Protein AF-A0A6L6IBK5-F1 (afdb_monomer)

Radius of gyration: 13.12 Å; Cα contacts (8 Å, |Δi|>4): 108; chains: 1; bounding box: 29×35×34 Å

Nearest PDB structures (foldseek):
  1p65-assembly1_B  TM=2.793E-01  e=3.300E+00  Porcine reproductive and respiratory syndrome virus
  8fni-assembly1_11  TM=3.531E-01  e=6.652E+00  Trypanosoma brucei

Mean predicted aligned error: 2.99 Å

pLDDT: mean 94.39, std 3.06, range [81.75, 97.38]

Secondary structure (DSSP, 8-state):
-HHHHHHHHH-SS--SS-HHHHHS-SSGGG---SHHHHHHHHHHHHHH---EEE-TTS-EEEPPPP--HHHHHHHHHHHHHHHHHHHHHT-

Structure (mmCIF, N/CA/C/O backbone):
data_AF-A0A6L6IBK5-F1
#
_entry.id   AF-A0A6L6IBK5-F1
#
loop_
_atom_site.group_PDB
_atom_site.id
_atom_site.type_symbol
_atom_site.label_atom_id
_atom_site.label_alt_id
_atom_site.label_comp_id
_atom_site.label_asym_id
_atom_site.label_entity_id
_atom_site.label_seq_id
_atom_site.pdbx_PDB_ins_code
_atom_site.Cartn_x
_atom_site.Cartn_y
_atom_site.Cartn_z
_atom_site.occupancy
_atom_site.B_iso_or_equiv
_atom_site.auth_seq_id
_atom_site.auth_comp_id
_atom_site.auth_asym_id
_atom_site.auth_atom_id
_atom_site.pdbx_PDB_model_num
ATOM 1 N N . LEU A 1 1 ? -7.453 5.280 -0.050 1.00 93.56 1 LEU A N 1
ATOM 2 C CA . LEU A 1 1 ? -6.067 4.859 0.267 1.00 93.56 1 LEU A CA 1
ATOM 3 C C . LEU A 1 1 ? -5.625 3.589 -0.477 1.00 93.56 1 LEU A C 1
ATOM 5 O O . LEU A 1 1 ? -4.775 3.700 -1.346 1.00 93.56 1 LEU A O 1
ATOM 9 N N . ALA A 1 2 ? -6.213 2.411 -0.217 1.00 95.19 2 ALA A N 1
ATOM 10 C CA . ALA A 1 2 ? -5.765 1.127 -0.796 1.00 95.19 2 ALA A CA 1
ATOM 11 C C . ALA A 1 2 ? -5.617 1.116 -2.331 1.00 95.19 2 ALA A C 1
ATOM 13 O O . ALA A 1 2 ? -4.617 0.644 -2.862 1.00 95.19 2 ALA A O 1
ATOM 14 N N . GLN A 1 3 ? -6.592 1.671 -3.054 1.00 95.06 3 GLN A N 1
ATOM 15 C CA . GLN A 1 3 ? -6.541 1.749 -4.517 1.00 95.06 3 GLN A CA 1
ATOM 16 C C . GLN A 1 3 ? -5.340 2.575 -5.008 1.00 95.06 3 GLN A C 1
ATOM 18 O O . GLN A 1 3 ? -4.580 2.106 -5.851 1.00 95.06 3 GLN A O 1
ATOM 23 N N . ALA A 1 4 ? -5.134 3.765 -4.436 1.00 95.06 4 ALA A N 1
ATOM 24 C CA . ALA A 1 4 ? -4.005 4.632 -4.771 1.00 95.06 4 ALA A CA 1
ATOM 25 C C . ALA A 1 4 ? -2.657 3.971 -4.437 1.00 95.06 4 ALA A C 1
ATOM 27 O O . ALA A 1 4 ? -1.719 4.050 -5.224 1.00 95.06 4 ALA A O 1
ATOM 28 N N . ALA A 1 5 ? -2.585 3.241 -3.321 1.00 96.00 5 ALA A N 1
ATOM 29 C CA . ALA A 1 5 ? -1.403 2.483 -2.928 1.00 96.00 5 ALA A CA 1
ATOM 30 C C . ALA A 1 5 ? -1.026 1.398 -3.956 1.00 96.00 5 ALA A C 1
ATOM 32 O O . ALA A 1 5 ? 0.144 1.260 -4.321 1.00 96.00 5 ALA A O 1
ATOM 33 N N . LEU A 1 6 ? -2.010 0.647 -4.469 1.00 95.81 6 LEU A N 1
ATOM 34 C CA . LEU A 1 6 ? -1.763 -0.350 -5.515 1.00 95.81 6 LEU A CA 1
ATOM 35 C C . LEU A 1 6 ? -1.278 0.289 -6.814 1.00 95.81 6 LEU A C 1
ATOM 37 O O . LEU A 1 6 ? -0.314 -0.210 -7.392 1.00 95.81 6 LEU A O 1
ATOM 41 N N . THR A 1 7 ? -1.917 1.379 -7.244 1.00 95.19 7 THR A N 1
ATOM 42 C CA . THR A 1 7 ? -1.493 2.133 -8.431 1.00 95.19 7 THR A CA 1
ATOM 43 C C . THR A 1 7 ? -0.071 2.669 -8.257 1.00 95.19 7 THR A C 1
ATOM 45 O O . THR A 1 7 ? 0.746 2.522 -9.157 1.00 95.19 7 THR A O 1
ATOM 48 N N . TYR A 1 8 ? 0.284 3.198 -7.083 1.00 95.12 8 TYR A N 1
ATOM 49 C CA . TYR A 1 8 ? 1.637 3.697 -6.824 1.00 95.12 8 TYR A CA 1
ATOM 50 C C . TYR A 1 8 ? 2.706 2.603 -6.935 1.00 95.12 8 TYR A C 1
ATOM 52 O O . TYR A 1 8 ? 3.778 2.830 -7.491 1.00 95.12 8 TYR A O 1
ATOM 60 N N . ARG A 1 9 ? 2.430 1.400 -6.414 1.00 93.56 9 ARG A N 1
ATOM 61 C CA . ARG A 1 9 ? 3.418 0.313 -6.396 1.00 93.56 9 ARG A CA 1
ATOM 62 C C . ARG A 1 9 ? 3.526 -0.454 -7.709 1.00 93.56 9 ARG A C 1
ATOM 64 O O . ARG A 1 9 ? 4.617 -0.908 -8.046 1.00 93.56 9 ARG A O 1
ATOM 71 N N . TY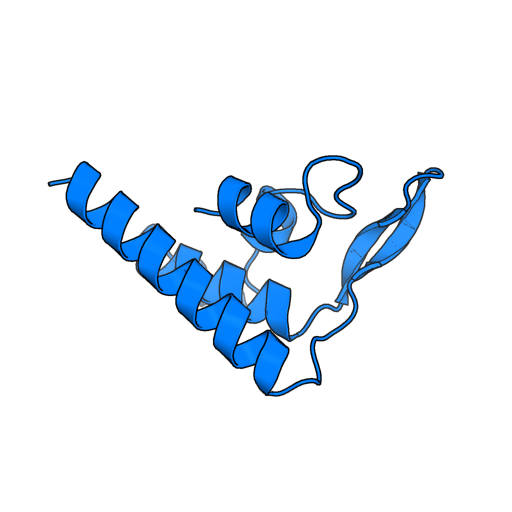R A 1 10 ? 2.405 -0.691 -8.380 1.00 92.81 10 TYR A N 1
ATOM 72 C CA . TYR A 1 10 ? 2.337 -1.600 -9.526 1.00 92.81 10 TYR A CA 1
ATOM 73 C C . TYR A 1 10 ? 1.981 -0.899 -10.841 1.00 92.81 10 TYR A C 1
ATOM 75 O O . TYR A 1 10 ? 2.020 -1.542 -11.886 1.00 92.81 10 TYR A O 1
ATOM 83 N N . GLY A 1 11 ? 1.649 0.393 -10.805 1.00 92.81 11 GLY A N 1
ATOM 84 C CA . GLY A 1 11 ? 1.102 1.113 -11.950 1.00 92.81 11 GLY A CA 1
ATOM 85 C C . GLY A 1 11 ? -0.326 0.678 -12.292 1.00 92.81 11 GLY A C 1
ATOM 86 O O . GLY A 1 11 ? -0.998 -0.015 -11.518 1.00 92.81 11 GLY A O 1
ATOM 87 N N . ASP A 1 12 ? -0.780 1.090 -13.476 1.00 88.38 12 ASP A N 1
ATOM 88 C CA . ASP A 1 12 ? -2.150 0.851 -13.947 1.00 88.38 12 ASP A CA 1
ATOM 89 C C . ASP A 1 12 ? -2.322 -0.446 -14.751 1.00 88.38 12 ASP A C 1
ATOM 91 O O . ASP A 1 12 ? -3.451 -0.902 -14.916 1.00 88.38 12 ASP A O 1
ATOM 95 N N . GLU A 1 13 ? -1.231 -1.071 -15.208 1.00 85.31 13 GLU A N 1
ATOM 96 C CA . GLU A 1 13 ? -1.287 -2.257 -16.073 1.00 85.31 13 GLU A CA 1
ATOM 97 C C . GLU A 1 13 ? -1.828 -3.501 -15.350 1.00 85.31 13 GLU A C 1
ATOM 99 O O . GLU A 1 13 ? -2.978 -3.899 -15.532 1.00 85.31 13 GLU A O 1
ATOM 104 N N . HIS A 1 14 ? -0.992 -4.151 -14.531 1.00 91.69 14 HIS A N 1
ATOM 105 C CA . HIS A 1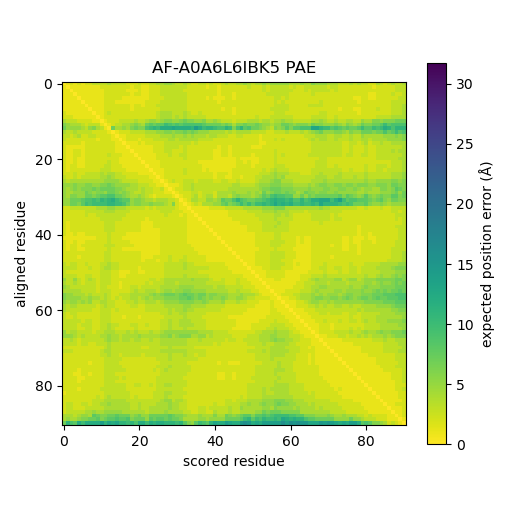 14 ? -1.347 -5.389 -13.843 1.00 91.69 14 HIS A CA 1
ATOM 106 C C . HIS A 1 14 ? -1.004 -5.320 -12.362 1.00 91.69 14 HIS A C 1
ATOM 108 O O . HIS A 1 14 ? 0.159 -5.250 -11.963 1.00 91.69 14 HIS A O 1
ATOM 114 N N . ARG A 1 15 ? -2.039 -5.446 -11.532 1.00 94.50 15 ARG A N 1
ATOM 115 C CA . ARG A 1 15 ? -1.923 -5.510 -10.076 1.00 94.50 15 ARG A CA 1
ATOM 116 C C . ARG A 1 15 ? -2.080 -6.963 -9.633 1.00 94.50 15 ARG A C 1
ATOM 118 O O . ARG A 1 15 ? -3.128 -7.558 -9.874 1.00 94.50 15 ARG A O 1
ATOM 125 N N . PRO A 1 16 ? -1.067 -7.563 -8.981 1.00 94.94 16 PRO A N 1
ATOM 126 C CA . PRO A 1 16 ? -1.129 -8.972 -8.618 1.00 94.94 16 PRO A CA 1
ATOM 127 C C . PRO A 1 16 ? -2.085 -9.264 -7.460 1.00 94.94 16 PRO A C 1
ATOM 129 O O . PRO A 1 16 ? -2.437 -10.422 -7.254 1.00 94.94 16 PRO A O 1
ATOM 132 N N . VAL A 1 17 ? -2.475 -8.236 -6.707 1.00 96.69 17 VAL A N 1
ATOM 133 C CA . VAL A 1 17 ? -3.308 -8.313 -5.504 1.00 96.69 17 VAL A CA 1
ATOM 134 C C . VAL A 1 17 ? -4.401 -7.251 -5.554 1.00 96.69 17 VAL A C 1
ATOM 136 O O . VAL A 1 17 ? -4.256 -6.227 -6.226 1.00 96.69 17 VAL A O 1
ATOM 139 N N . THR A 1 18 ? -5.492 -7.501 -4.842 1.00 96.25 18 THR A N 1
ATOM 140 C CA . THR A 1 18 ? -6.648 -6.607 -4.749 1.00 96.25 18 THR A CA 1
ATOM 141 C C . THR A 1 18 ? -6.519 -5.632 -3.579 1.00 96.25 18 THR A C 1
ATOM 143 O O . THR A 1 18 ? -5.647 -5.762 -2.718 1.00 96.25 18 THR A O 1
ATOM 146 N N . THR A 1 19 ? -7.407 -4.636 -3.526 1.00 96.12 19 THR A N 1
ATOM 147 C CA . THR A 1 19 ? -7.494 -3.715 -2.385 1.00 96.12 19 THR A CA 1
ATOM 148 C C . THR A 1 19 ? -7.866 -4.443 -1.095 1.00 96.12 19 THR A C 1
ATOM 150 O O . THR A 1 19 ? -7.328 -4.103 -0.048 1.00 96.12 19 THR A O 1
ATOM 153 N N . ALA A 1 20 ? -8.724 -5.465 -1.164 1.00 95.62 20 ALA A N 1
ATOM 154 C CA . ALA A 1 20 ? -9.093 -6.288 -0.013 1.00 95.62 20 ALA A CA 1
ATOM 155 C C . ALA A 1 20 ? -7.894 -7.080 0.530 1.00 95.62 20 ALA A C 1
ATOM 157 O O . ALA A 1 20 ? -7.694 -7.140 1.742 1.00 95.62 20 ALA A O 1
ATOM 158 N N . ASP A 1 21 ? -7.052 -7.617 -0.358 1.00 96.06 21 ASP A N 1
ATOM 159 C CA . ASP A 1 21 ? -5.873 -8.389 0.046 1.00 96.06 21 ASP A CA 1
ATOM 160 C C . ASP A 1 21 ? -4.882 -7.526 0.841 1.00 96.06 21 ASP A C 1
ATOM 162 O O . ASP A 1 21 ? -4.380 -7.951 1.878 1.00 96.06 21 ASP A O 1
ATOM 166 N N . ILE A 1 22 ? -4.623 -6.291 0.392 1.00 95.94 22 ILE A N 1
ATOM 167 C CA . ILE A 1 22 ? -3.708 -5.375 1.096 1.00 95.94 22 ILE A CA 1
ATOM 168 C C . ILE A 1 22 ? -4.338 -4.711 2.325 1.00 95.94 22 ILE A C 1
ATOM 170 O O . ILE A 1 22 ? -3.601 -4.191 3.157 1.00 95.94 22 ILE A O 1
ATOM 174 N N . LEU A 1 23 ? -5.667 -4.733 2.447 1.00 96.06 23 LEU A N 1
ATOM 175 C CA . LEU A 1 23 ? -6.414 -4.269 3.620 1.00 96.06 23 LEU A CA 1
ATOM 176 C C . LEU A 1 23 ? -6.634 -5.367 4.662 1.00 96.06 23 LEU A C 1
ATOM 178 O O . LEU A 1 23 ? -7.186 -5.077 5.715 1.00 96.06 23 LEU A O 1
ATOM 182 N N . THR A 1 24 ? -6.230 -6.607 4.386 1.00 95.56 24 THR A N 1
ATOM 183 C CA . THR A 1 24 ? -6.351 -7.715 5.335 1.00 95.56 24 THR A CA 1
ATOM 184 C C . THR A 1 24 ? -5.173 -7.667 6.313 1.00 95.56 24 THR A C 1
ATOM 186 O O . THR A 1 24 ? -4.041 -7.929 5.893 1.00 95.56 24 THR A O 1
ATOM 189 N N . PRO A 1 25 ? -5.384 -7.348 7.603 1.00 95.38 25 PRO A N 1
ATOM 190 C CA . PRO A 1 25 ? -4.305 -7.306 8.580 1.00 95.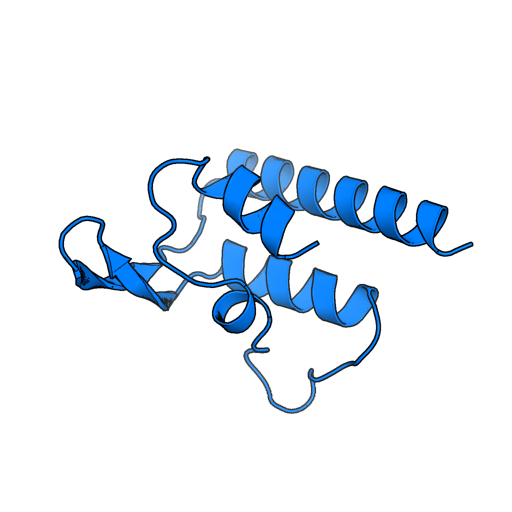38 25 PRO A CA 1
ATOM 191 C C . PRO A 1 25 ? -3.697 -8.689 8.805 1.00 95.38 25 PRO A C 1
ATOM 193 O O . PRO A 1 25 ? -4.379 -9.717 8.730 1.00 95.38 25 PRO A O 1
ATOM 196 N N . ARG A 1 26 ? -2.397 -8.720 9.110 1.00 93.81 26 ARG A N 1
ATOM 197 C CA . ARG A 1 26 ? -1.671 -9.976 9.362 1.00 93.81 26 ARG A CA 1
ATOM 198 C C . ARG A 1 26 ? -2.068 -10.631 10.678 1.00 93.81 26 ARG A C 1
ATOM 200 O O . ARG A 1 26 ? -1.936 -11.848 10.806 1.00 93.81 26 ARG A O 1
ATOM 207 N N . ARG A 1 27 ? -2.545 -9.844 11.645 1.00 92.50 27 ARG A N 1
ATOM 208 C CA . ARG A 1 27 ? -3.058 -10.320 12.931 1.00 92.50 27 ARG A CA 1
ATOM 209 C C . ARG A 1 27 ? -4.510 -9.898 13.092 1.00 92.50 27 ARG A C 1
ATOM 211 O O . ARG A 1 27 ? -4.919 -8.836 12.642 1.00 92.50 27 ARG A O 1
ATOM 218 N N . ARG A 1 28 ? -5.305 -10.735 13.761 1.00 87.81 28 ARG A N 1
ATOM 219 C CA . ARG A 1 28 ? -6.732 -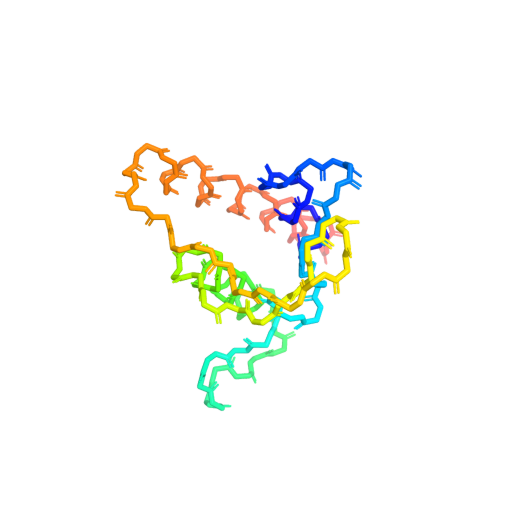10.451 13.993 1.00 87.81 28 ARG A CA 1
ATOM 220 C C . ARG A 1 28 ? -6.975 -9.262 14.926 1.00 87.81 28 ARG A C 1
ATOM 222 O O . ARG A 1 28 ? -8.011 -8.623 14.815 1.00 87.81 28 ARG A O 1
ATOM 229 N N . GLU A 1 29 ? -6.034 -8.978 15.818 1.00 88.81 29 GLU A N 1
ATOM 230 C CA . GLU A 1 29 ? -6.080 -7.836 16.739 1.00 88.81 29 GLU A CA 1
ATOM 231 C C . GLU A 1 29 ? -5.975 -6.479 16.025 1.00 88.81 29 GLU A C 1
ATOM 233 O O . GLU A 1 29 ? -6.523 -5.495 16.509 1.00 88.81 29 GLU A O 1
ATOM 238 N N . ASP A 1 30 ? -5.378 -6.448 14.831 1.00 89.12 30 ASP A N 1
ATOM 239 C CA . ASP A 1 30 ? -5.128 -5.222 14.063 1.00 89.12 30 ASP A CA 1
ATOM 240 C C . ASP A 1 30 ? -6.313 -4.813 13.162 1.00 89.12 30 ASP A C 1
ATOM 242 O O . ASP A 1 30 ? -6.201 -3.891 12.351 1.00 89.12 30 ASP A O 1
ATOM 246 N N . TYR A 1 31 ? -7.467 -5.487 13.269 1.00 86.06 31 TYR A N 1
ATOM 247 C CA . TYR A 1 31 ? -8.685 -5.123 12.533 1.00 86.06 31 TYR A CA 1
ATOM 248 C C . TYR A 1 31 ? -9.321 -3.855 13.120 1.00 86.06 31 TYR A C 1
ATOM 250 O O . TYR A 1 31 ? -10.328 -3.900 13.827 1.00 86.06 31 TYR A O 1
ATOM 258 N N . GLY A 1 32 ? -8.740 -2.704 12.795 1.00 86.50 32 GLY A N 1
ATOM 259 C CA . GLY A 1 32 ? -9.336 -1.396 13.045 1.00 86.50 32 GLY A CA 1
ATOM 260 C C . GLY A 1 32 ? -10.238 -0.931 11.898 1.00 86.50 32 GLY A C 1
ATOM 261 O O . GLY A 1 32 ? -10.124 -1.386 10.759 1.00 86.50 32 GLY A O 1
ATOM 262 N N . LYS A 1 33 ? -11.163 -0.012 12.204 1.00 86.31 33 LYS A N 1
ATOM 263 C CA . LYS A 1 33 ? -12.100 0.584 11.227 1.00 86.31 33 LYS A CA 1
ATOM 264 C C . LYS A 1 33 ? -11.749 2.023 10.846 1.00 86.31 33 LYS A C 1
ATOM 266 O O . LYS A 1 33 ? -12.474 2.640 10.071 1.00 86.31 33 LYS A O 1
ATOM 271 N N . ASP A 1 34 ? -10.673 2.561 11.407 1.00 92.31 34 ASP A N 1
ATOM 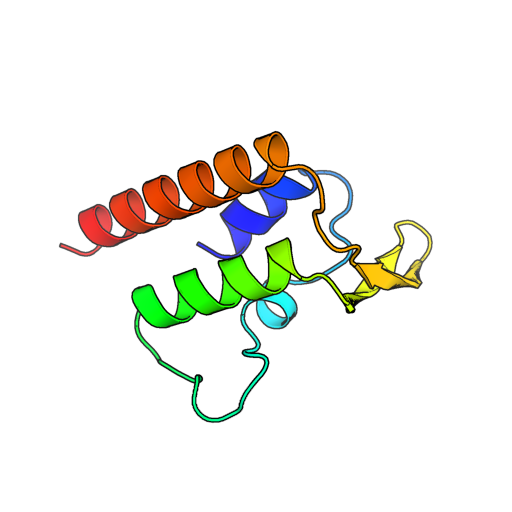272 C CA . ASP A 1 34 ? -10.213 3.917 11.138 1.00 92.31 34 ASP A CA 1
ATOM 273 C C . ASP A 1 34 ? -9.151 3.962 10.029 1.00 92.31 34 ASP A C 1
ATOM 275 O O . ASP A 1 34 ? -8.571 2.954 9.609 1.00 92.31 34 ASP A O 1
ATOM 279 N N . LEU A 1 35 ? -8.914 5.177 9.533 1.00 93.38 35 LEU A N 1
ATOM 280 C CA . LEU A 1 35 ? -7.934 5.443 8.486 1.00 93.38 35 LEU A CA 1
ATOM 281 C C . LEU A 1 35 ? -6.517 5.042 8.906 1.00 93.38 35 LEU A C 1
ATOM 283 O O . LEU A 1 35 ? -5.753 4.556 8.074 1.00 93.38 35 LEU A O 1
ATOM 287 N N . TRP A 1 36 ? -6.178 5.224 10.181 1.00 93.31 36 TRP A N 1
ATOM 288 C CA . TRP A 1 36 ? -4.866 4.888 10.719 1.00 93.31 36 TRP A CA 1
ATOM 289 C C . TRP A 1 36 ? -4.584 3.387 10.615 1.00 93.31 36 TRP A C 1
ATOM 291 O O . TRP A 1 36 ? -3.560 2.973 10.078 1.00 93.31 36 TRP A O 1
ATOM 301 N N . SER A 1 37 ? -5.534 2.565 11.043 1.00 93.88 37 SER A N 1
ATOM 302 C CA . SER A 1 37 ? -5.457 1.106 10.998 1.00 93.88 37 SER A CA 1
ATOM 303 C C . SER A 1 37 ? -5.382 0.598 9.559 1.00 93.88 37 SER A C 1
ATOM 305 O O . SER A 1 37 ? -4.587 -0.292 9.247 1.00 93.88 37 SER A O 1
ATOM 307 N N . ALA A 1 38 ? -6.151 1.210 8.650 1.00 94.19 38 ALA A N 1
ATOM 308 C CA . ALA A 1 38 ? -6.082 0.907 7.223 1.00 94.19 38 ALA A CA 1
ATOM 309 C C . ALA A 1 38 ? -4.717 1.282 6.622 1.00 94.19 38 ALA A C 1
ATOM 311 O O . ALA A 1 38 ? -4.138 0.493 5.876 1.00 94.19 38 ALA A O 1
ATOM 312 N N . TYR A 1 39 ? -4.186 2.461 6.960 1.00 95.31 39 TYR A N 1
ATOM 313 C CA . TYR A 1 39 ? -2.861 2.919 6.543 1.00 95.31 39 TYR A CA 1
ATOM 314 C C . TYR A 1 39 ? -1.760 1.960 7.011 1.00 95.31 39 TYR A C 1
ATOM 316 O O . TYR A 1 39 ? -0.996 1.466 6.181 1.00 95.31 39 TYR A O 1
ATOM 324 N N . GLN A 1 40 ? -1.738 1.628 8.304 1.00 95.62 40 GLN A N 1
ATOM 325 C CA . GLN A 1 40 ? -0.765 0.705 8.892 1.00 95.62 40 GLN A CA 1
ATOM 326 C C . GLN A 1 40 ? -0.825 -0.678 8.236 1.00 95.62 40 GLN A C 1
ATOM 328 O O . GLN A 1 40 ? 0.205 -1.238 7.866 1.00 95.62 40 GLN A O 1
ATOM 333 N N . THR A 1 41 ? -2.034 -1.201 8.021 1.00 96.94 41 THR A N 1
ATOM 334 C CA . THR A 1 41 ? -2.233 -2.506 7.382 1.00 96.94 41 THR A CA 1
ATOM 335 C C . THR A 1 41 ? -1.701 -2.521 5.951 1.00 96.94 41 THR A C 1
ATOM 337 O O . THR A 1 41 ? -0.967 -3.433 5.570 1.00 96.94 41 THR A O 1
ATOM 340 N N . ILE A 1 42 ? -2.029 -1.494 5.160 1.00 96.69 42 ILE A N 1
ATOM 341 C CA . ILE A 1 42 ? -1.552 -1.360 3.778 1.00 96.69 42 ILE A CA 1
ATOM 342 C C . ILE A 1 42 ? -0.025 -1.266 3.751 1.00 96.69 42 ILE A C 1
ATOM 344 O O . ILE A 1 42 ? 0.615 -1.963 2.960 1.00 96.69 42 ILE A O 1
ATOM 348 N N . GLN A 1 43 ? 0.553 -0.435 4.619 1.00 96.56 43 GLN A N 1
ATOM 349 C CA . GLN A 1 43 ? 1.993 -0.239 4.720 1.00 96.56 43 GLN A CA 1
ATOM 350 C C . GLN A 1 43 ? 2.705 -1.559 5.024 1.00 96.56 43 GLN A C 1
ATOM 352 O O . GLN A 1 43 ? 3.540 -2.005 4.233 1.00 96.56 43 GLN A O 1
ATOM 357 N N . GLU A 1 44 ? 2.306 -2.256 6.087 1.00 96.50 44 GLU A N 1
ATOM 358 C CA . GLU A 1 44 ? 2.931 -3.517 6.475 1.00 96.50 44 GLU A CA 1
ATOM 359 C C . GLU A 1 44 ? 2.804 -4.572 5.369 1.00 96.50 44 GLU A C 1
ATOM 361 O O . GLU A 1 44 ? 3.770 -5.265 5.028 1.00 96.50 44 GLU A O 1
ATOM 366 N N . ASN A 1 45 ? 1.616 -4.699 4.779 1.00 97.06 45 ASN A N 1
ATOM 367 C CA . ASN A 1 45 ? 1.355 -5.661 3.719 1.00 97.06 45 ASN A CA 1
ATOM 368 C C . ASN A 1 45 ? 2.212 -5.402 2.484 1.00 97.06 45 ASN A C 1
ATOM 370 O O . ASN A 1 45 ? 2.774 -6.339 1.903 1.00 97.06 45 ASN A O 1
ATOM 374 N N . MET A 1 46 ? 2.372 -4.137 2.110 1.00 95.44 46 MET A N 1
ATOM 375 C CA . MET A 1 46 ? 3.184 -3.781 0.964 1.00 95.44 46 MET A CA 1
ATOM 376 C C . MET A 1 46 ? 4.681 -3.946 1.242 1.00 95.44 46 MET A C 1
ATOM 378 O O . MET A 1 46 ? 5.388 -4.483 0.387 1.00 95.44 46 MET A O 1
ATOM 382 N N . LEU A 1 47 ? 5.166 -3.588 2.427 1.00 96.19 47 LEU A N 1
ATOM 383 C CA . LEU A 1 47 ? 6.580 -3.744 2.763 1.00 96.19 47 LEU A CA 1
ATOM 384 C C . LEU A 1 47 ? 6.988 -5.205 2.913 1.00 96.19 47 LEU A C 1
ATOM 386 O O . LEU A 1 47 ? 7.946 -5.652 2.282 1.00 96.19 47 LEU A O 1
ATOM 390 N N . LYS A 1 48 ? 6.237 -5.984 3.695 1.00 96.62 48 LYS A N 1
ATOM 391 C CA . LYS A 1 48 ? 6.596 -7.377 3.992 1.00 96.62 48 LYS A CA 1
ATOM 392 C C . LYS A 1 48 ? 6.286 -8.345 2.850 1.00 96.62 48 LYS A C 1
ATOM 394 O O . LYS A 1 48 ? 6.864 -9.427 2.807 1.00 96.62 48 LYS A O 1
ATOM 399 N N . GLY A 1 49 ? 5.390 -7.996 1.924 1.00 95.94 49 GLY A N 1
ATOM 400 C CA . GLY A 1 49 ? 4.995 -8.886 0.828 1.00 95.94 49 GLY A CA 1
ATOM 401 C C . GLY A 1 49 ? 4.406 -10.219 1.318 1.00 95.94 49 GLY A C 1
ATOM 402 O O . GLY A 1 49 ? 3.829 -10.301 2.396 1.00 95.94 49 GLY A O 1
ATOM 403 N N . GLY A 1 50 ? 4.507 -11.293 0.541 1.00 96.56 50 GLY A N 1
ATOM 404 C CA . GLY A 1 50 ? 3.952 -12.605 0.902 1.00 96.56 50 GLY A CA 1
ATOM 405 C C . GLY A 1 50 ? 2.434 -12.727 0.721 1.00 96.56 50 GLY A C 1
ATOM 406 O O . GLY A 1 50 ? 1.858 -13.769 1.028 1.00 96.56 50 GLY A O 1
ATOM 407 N N . ILE A 1 51 ? 1.777 -11.705 0.176 1.00 97.06 51 ILE A N 1
ATOM 408 C CA . ILE A 1 51 ? 0.333 -11.702 -0.081 1.00 97.06 51 ILE A CA 1
ATOM 409 C C . ILE A 1 51 ? 0.051 -12.595 -1.285 1.00 97.06 51 ILE A C 1
ATOM 411 O O . ILE A 1 51 ? 0.736 -12.481 -2.305 1.00 97.06 51 ILE A O 1
ATOM 415 N N . SER A 1 52 ? -0.934 -13.487 -1.173 1.00 96.69 52 SER A N 1
ATOM 416 C CA . SER A 1 52 ? -1.336 -14.338 -2.294 1.00 96.69 52 SER A CA 1
ATOM 417 C C . SER A 1 52 ? -1.966 -13.494 -3.396 1.00 96.69 52 SER A C 1
ATOM 419 O O . SER A 1 52 ? -2.817 -12.654 -3.132 1.00 96.69 52 SER A O 1
ATOM 421 N N . GLY A 1 53 ? -1.541 -13.721 -4.632 1.00 95.69 53 GLY A N 1
ATOM 422 C CA . GLY A 1 53 ? -1.987 -12.963 -5.788 1.00 95.69 53 GLY A CA 1
ATOM 423 C C . GLY A 1 53 ? -1.934 -13.775 -7.075 1.00 95.69 53 GLY A C 1
ATOM 424 O O . GLY A 1 53 ? -1.638 -14.977 -7.077 1.00 95.69 53 GLY A O 1
ATOM 425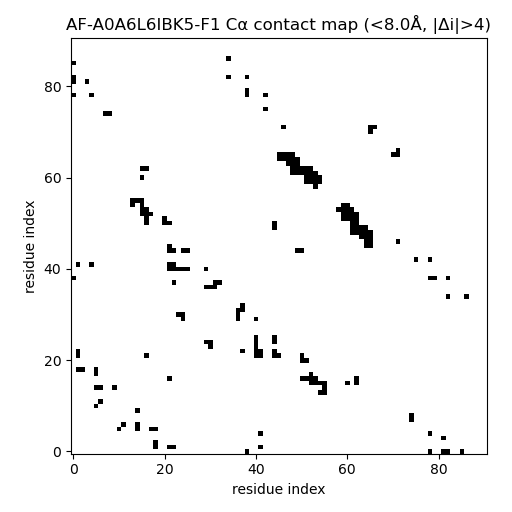 N N . ARG A 1 54 ? -2.198 -13.111 -8.201 1.00 95.94 54 ARG A N 1
ATOM 426 C CA . ARG A 1 54 ? -2.090 -13.702 -9.541 1.00 95.94 54 ARG A CA 1
ATOM 427 C C . ARG A 1 54 ? -1.182 -12.878 -10.443 1.00 95.94 54 ARG A C 1
ATOM 429 O O . ARG A 1 54 ? -1.203 -11.653 -10.423 1.00 95.94 54 ARG A O 1
ATOM 436 N N . SER A 1 55 ? -0.362 -13.549 -11.245 1.00 94.00 55 SER A N 1
ATOM 437 C CA . SER A 1 55 ? 0.437 -12.883 -12.277 1.00 94.00 55 SER A CA 1
ATOM 438 C C . SER A 1 55 ? -0.448 -12.378 -13.421 1.00 94.00 55 SER A C 1
ATOM 440 O O . SER A 1 55 ? -1.600 -12.794 -13.539 1.00 94.00 55 SER A O 1
ATOM 442 N N . ALA A 1 56 ? 0.1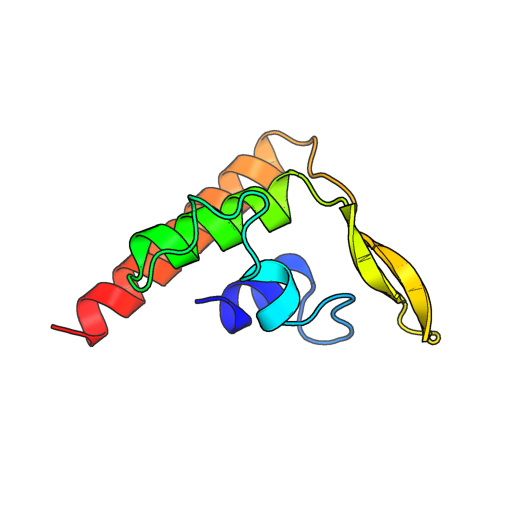11 -11.557 -14.314 1.00 92.25 56 ALA A N 1
ATOM 443 C CA . ALA A 1 56 ? -0.583 -11.103 -15.525 1.00 92.25 56 ALA A CA 1
ATOM 444 C C . ALA A 1 56 ? -1.062 -12.270 -16.414 1.00 92.25 56 ALA A C 1
ATOM 446 O O . ALA A 1 56 ? -2.027 -12.147 -17.153 1.00 92.25 56 ALA A O 1
ATOM 447 N N . ARG A 1 57 ? -0.416 -13.442 -16.302 1.00 94.12 57 ARG A N 1
ATOM 448 C CA . ARG A 1 57 ? -0.799 -14.685 -16.996 1.00 94.12 57 ARG A CA 1
ATOM 449 C C . ARG A 1 57 ? -1.724 -15.588 -16.164 1.00 94.12 57 ARG A C 1
ATOM 451 O O . ARG A 1 57 ? -1.894 -16.756 -16.487 1.00 94.12 57 ARG A O 1
ATOM 458 N N . GLY A 1 58 ? -2.249 -15.101 -15.039 1.00 93.25 58 GLY A N 1
ATOM 459 C CA . GLY A 1 58 ? -3.187 -15.822 -14.174 1.00 93.25 58 GLY A CA 1
ATOM 460 C C . GLY A 1 58 ? -2.576 -16.864 -13.225 1.00 93.25 58 GLY A C 1
ATOM 461 O O . GLY A 1 58 ? -3.318 -17.489 -12.464 1.00 93.25 58 GLY A O 1
ATOM 462 N N . LYS A 1 59 ? -1.247 -17.051 -13.21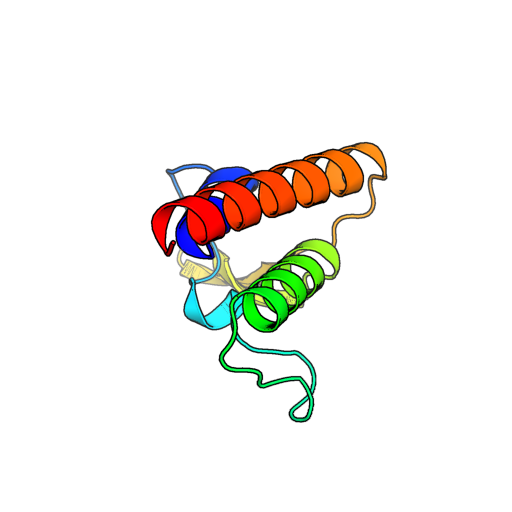2 1.00 96.81 59 LYS A N 1
ATOM 463 C CA . LYS A 1 59 ? -0.568 -18.006 -12.313 1.00 96.81 59 LYS A CA 1
ATOM 464 C C . LYS A 1 59 ? -0.628 -17.516 -10.864 1.00 96.81 59 LYS A C 1
ATOM 466 O O . LYS A 1 59 ? -0.390 -16.336 -10.615 1.00 96.81 59 LYS A O 1
ATOM 471 N N . ARG A 1 60 ? -0.871 -18.419 -9.905 1.00 96.88 60 ARG A N 1
ATOM 472 C CA . ARG A 1 60 ? -0.786 -18.109 -8.465 1.00 96.88 60 ARG A CA 1
ATOM 473 C C . ARG A 1 60 ? 0.643 -17.718 -8.088 1.00 96.88 60 ARG A C 1
ATOM 475 O O . ARG A 1 60 ? 1.588 -18.429 -8.430 1.00 96.88 60 ARG A O 1
ATOM 482 N N . ILE A 1 61 ? 0.783 -16.598 -7.391 1.00 97.25 61 ILE A N 1
ATOM 483 C CA . ILE A 1 61 ? 2.060 -16.056 -6.918 1.00 97.25 61 ILE A CA 1
ATOM 484 C C . ILE A 1 61 ? 1.903 -15.487 -5.506 1.00 97.25 61 ILE A C 1
ATOM 486 O O . ILE A 1 61 ? 0.786 -15.321 -5.019 1.00 97.25 61 ILE A O 1
ATOM 490 N N . HIS A 1 62 ? 3.026 -15.148 -4.881 1.00 97.38 62 HIS A N 1
ATOM 491 C CA . HIS A 1 62 ? 3.056 -14.281 -3.708 1.00 97.38 62 HIS A CA 1
ATOM 492 C C . HIS A 1 62 ? 3.782 -12.979 -4.043 1.00 97.38 62 HIS A C 1
ATOM 494 O O . HIS A 1 62 ? 4.750 -12.983 -4.812 1.00 97.38 62 HIS A O 1
ATOM 500 N N . THR A 1 63 ? 3.320 -11.862 -3.480 1.00 96.25 63 THR A N 1
ATOM 501 C CA . THR A 1 63 ? 4.024 -10.580 -3.602 1.00 96.25 63 THR A CA 1
ATOM 502 C C . THR A 1 63 ? 5.402 -10.668 -2.949 1.00 96.25 63 THR A C 1
ATOM 504 O O . THR A 1 63 ? 5.612 -11.420 -1.999 1.00 96.25 63 THR A O 1
ATOM 507 N N . ARG A 1 64 ? 6.374 -9.910 -3.458 1.00 95.31 64 ARG A N 1
ATOM 508 C CA . ARG A 1 64 ? 7.720 -9.858 -2.874 1.00 95.31 64 ARG A CA 1
ATOM 509 C C . ARG A 1 64 ? 7.805 -8.780 -1.798 1.00 95.31 64 ARG A C 1
ATOM 511 O O . ARG A 1 64 ? 7.140 -7.747 -1.912 1.00 95.31 64 ARG A O 1
ATOM 518 N N . ALA A 1 65 ? 8.624 -9.026 -0.782 1.00 96.50 65 ALA A N 1
ATOM 519 C CA . ALA A 1 65 ? 8.993 -8.012 0.194 1.00 96.50 65 ALA A CA 1
ATOM 520 C C . ALA A 1 65 ? 9.838 -6.910 -0.464 1.00 96.50 65 ALA A C 1
ATOM 522 O O . ALA A 1 65 ? 10.530 -7.150 -1.459 1.00 96.50 65 ALA A O 1
ATOM 523 N N . ILE A 1 66 ? 9.766 -5.704 0.087 1.00 95.81 66 ILE A N 1
ATOM 524 C CA . ILE A 1 66 ? 10.635 -4.589 -0.280 1.00 95.81 66 ILE A CA 1
ATOM 525 C C . ILE A 1 66 ? 11.842 -4.629 0.658 1.00 95.81 66 ILE A C 1
ATOM 527 O O . ILE A 1 66 ? 11.691 -4.521 1.868 1.00 95.81 66 ILE A O 1
ATOM 531 N N . HIS A 1 67 ? 13.037 -4.801 0.091 1.00 94.25 67 HIS A N 1
ATOM 532 C CA . HIS A 1 67 ? 14.296 -4.831 0.851 1.00 94.25 67 HIS A CA 1
ATOM 533 C C . HIS A 1 67 ? 15.154 -3.572 0.656 1.00 94.25 67 HIS A C 1
ATOM 535 O O . HIS A 1 67 ? 16.108 -3.356 1.393 1.00 94.25 67 HIS A O 1
ATOM 541 N N . SER A 1 68 ? 14.837 -2.748 -0.345 1.00 95.94 68 SER A N 1
ATOM 542 C CA . SER A 1 68 ? 15.546 -1.493 -0.606 1.00 95.94 68 SER A CA 1
ATOM 543 C C . SER A 1 68 ? 15.026 -0.397 0.320 1.00 95.94 68 SER A C 1
ATOM 545 O O . SER A 1 68 ? 13.835 -0.087 0.286 1.00 95.94 68 SER A O 1
ATOM 547 N N . ILE A 1 69 ? 15.937 0.221 1.077 1.00 95.00 69 ILE A N 1
ATOM 548 C CA . ILE A 1 69 ? 15.648 1.353 1.970 1.00 95.00 69 ILE A CA 1
ATOM 549 C C . ILE A 1 69 ? 15.034 2.520 1.185 1.00 95.00 69 ILE A C 1
ATOM 551 O O . ILE A 1 69 ? 14.019 3.072 1.593 1.00 95.00 69 ILE A O 1
ATOM 555 N N . ASP A 1 70 ? 15.579 2.857 0.013 1.00 96.88 70 ASP A N 1
ATOM 556 C CA . ASP A 1 70 ? 15.045 3.955 -0.805 1.00 96.88 70 ASP A CA 1
ATOM 557 C C . ASP A 1 70 ? 13.608 3.698 -1.266 1.00 96.88 70 ASP A C 1
ATOM 559 O O . ASP A 1 70 ? 12.786 4.614 -1.326 1.00 96.88 70 ASP A O 1
ATOM 563 N N . THR A 1 71 ? 13.295 2.447 -1.609 1.00 94.38 71 THR A N 1
ATOM 564 C CA . THR A 1 71 ? 11.946 2.058 -2.040 1.00 94.38 71 THR A CA 1
ATOM 565 C C . THR A 1 71 ? 10.970 2.089 -0.867 1.00 94.38 71 THR A C 1
ATOM 567 O O . THR A 1 71 ? 9.845 2.560 -1.025 1.00 94.38 71 THR A O 1
ATOM 570 N N . ASP A 1 72 ? 11.413 1.626 0.302 1.00 93.94 72 ASP A N 1
ATOM 571 C CA . ASP A 1 72 ? 10.659 1.679 1.554 1.00 93.94 72 ASP A CA 1
ATOM 572 C C . ASP A 1 72 ? 10.322 3.129 1.942 1.00 93.94 72 ASP A C 1
ATOM 574 O O . ASP A 1 72 ? 9.149 3.478 2.085 1.00 93.94 72 ASP A O 1
ATOM 578 N N . ILE A 1 73 ? 11.323 4.018 1.976 1.00 96.00 73 ILE A N 1
ATOM 579 C CA . ILE A 1 73 ? 11.134 5.446 2.276 1.00 96.00 73 ILE A CA 1
ATOM 580 C C . ILE A 1 73 ? 10.147 6.092 1.296 1.00 96.00 73 ILE A C 1
ATOM 582 O O . ILE A 1 73 ? 9.236 6.809 1.717 1.00 96.00 73 ILE A O 1
ATOM 586 N N . LYS A 1 74 ? 10.303 5.845 -0.012 1.00 96.25 74 LYS A N 1
ATOM 587 C CA . LYS A 1 74 ? 9.418 6.414 -1.042 1.00 96.25 74 LYS A CA 1
ATOM 588 C C . LYS A 1 74 ? 7.977 5.940 -0.882 1.00 96.25 74 LYS A C 1
ATOM 590 O O . LYS A 1 74 ? 7.067 6.768 -0.919 1.00 96.25 74 LYS A O 1
ATOM 595 N N . LEU A 1 75 ? 7.771 4.639 -0.668 1.00 96.00 75 LEU A N 1
ATOM 596 C CA . LEU A 1 75 ? 6.440 4.078 -0.468 1.00 96.00 75 LEU A CA 1
ATOM 597 C C . LEU A 1 75 ? 5.792 4.621 0.808 1.00 96.00 75 LEU A C 1
ATOM 599 O O . LEU A 1 75 ? 4.659 5.089 0.743 1.00 96.00 75 LEU A O 1
ATOM 603 N N . ASN A 1 76 ? 6.499 4.608 1.940 1.00 95.44 76 ASN A N 1
ATOM 604 C CA . ASN A 1 76 ? 5.963 5.110 3.208 1.00 95.44 76 ASN A CA 1
ATOM 605 C C . ASN A 1 76 ? 5.574 6.585 3.103 1.00 95.44 76 ASN A C 1
ATOM 607 O O . ASN A 1 76 ? 4.475 6.962 3.505 1.00 95.44 76 ASN A O 1
ATOM 611 N N . ARG A 1 77 ? 6.427 7.416 2.489 1.00 96.81 77 ARG A N 1
ATOM 612 C CA . ARG A 1 77 ? 6.120 8.834 2.273 1.00 96.81 77 ARG A CA 1
ATOM 613 C C . ARG A 1 77 ? 4.896 9.028 1.380 1.00 96.81 77 ARG A C 1
ATOM 615 O O . ARG A 1 77 ? 4.060 9.873 1.678 1.00 96.81 77 ARG A O 1
ATOM 622 N N . ALA A 1 78 ? 4.777 8.255 0.301 1.00 97.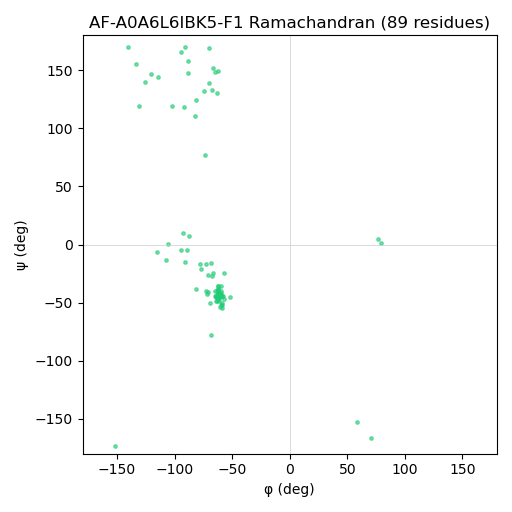00 78 ALA A N 1
ATOM 623 C CA . ALA A 1 78 ? 3.621 8.328 -0.586 1.00 97.00 78 ALA A CA 1
ATOM 624 C C . ALA A 1 78 ? 2.327 7.907 0.130 1.00 97.00 78 ALA A C 1
ATOM 626 O O . ALA A 1 78 ? 1.318 8.600 0.023 1.00 97.00 78 ALA A O 1
ATOM 627 N N . LEU A 1 79 ? 2.363 6.812 0.895 1.00 96.56 79 LEU A N 1
ATOM 628 C CA . LEU A 1 79 ? 1.217 6.344 1.676 1.00 96.56 79 LEU A CA 1
ATOM 629 C C . LEU A 1 79 ? 0.791 7.365 2.736 1.00 96.56 79 LEU A C 1
ATOM 631 O O . LEU A 1 79 ? -0.408 7.559 2.924 1.00 96.56 79 LEU A O 1
ATOM 635 N N . TRP A 1 80 ? 1.754 8.023 3.388 1.00 96.06 80 TRP A N 1
ATOM 636 C CA . TRP A 1 80 ? 1.489 9.067 4.377 1.00 96.06 80 TRP A CA 1
ATOM 637 C C . TRP A 1 80 ? 0.728 10.241 3.765 1.00 96.06 80 TRP A C 1
ATOM 639 O O . TRP A 1 80 ? -0.369 10.559 4.212 1.00 96.06 80 TRP A O 1
ATOM 649 N N . VAL A 1 81 ? 1.252 10.810 2.674 1.00 97.00 81 VAL A N 1
ATOM 650 C CA . VAL A 1 81 ? 0.616 11.944 1.985 1.00 97.00 81 VAL A CA 1
ATOM 651 C C . VAL A 1 81 ? -0.787 11.571 1.500 1.00 97.00 81 VAL A C 1
ATOM 653 O O . VAL A 1 81 ? -1.727 12.339 1.671 1.00 97.00 81 VAL A O 1
ATOM 656 N N . MET A 1 82 ? -0.972 10.363 0.954 1.00 96.38 82 MET A N 1
ATOM 657 C CA . MET A 1 82 ? -2.303 9.889 0.549 1.00 96.38 82 MET A CA 1
ATOM 658 C C . MET A 1 82 ? -3.280 9.779 1.727 1.00 96.38 82 MET A C 1
ATOM 660 O O . MET A 1 82 ? -4.480 9.988 1.540 1.00 96.38 82 MET A O 1
ATOM 664 N N . ALA A 1 83 ? -2.801 9.395 2.912 1.00 95.38 83 ALA A N 1
ATOM 665 C CA . ALA A 1 83 ? -3.621 9.330 4.115 1.00 95.38 83 ALA A CA 1
ATOM 666 C C . ALA A 1 83 ? -3.961 10.736 4.635 1.00 95.38 83 ALA A C 1
ATOM 668 O O . ALA A 1 83 ? -5.121 10.977 4.954 1.00 95.38 83 ALA A O 1
ATOM 669 N N . GLU A 1 84 ? -3.003 11.668 4.647 1.00 96.12 84 GLU A N 1
ATOM 670 C CA . GLU A 1 84 ? -3.232 13.072 5.017 1.00 96.12 84 GLU A CA 1
ATOM 671 C C . GLU A 1 84 ? -4.279 13.728 4.116 1.00 96.12 84 GLU A C 1
ATOM 673 O O . GLU A 1 84 ? -5.265 14.255 4.622 1.00 96.12 84 GLU A O 1
ATOM 678 N N . THR A 1 85 ? -4.144 13.611 2.791 1.00 95.81 85 THR A N 1
ATOM 679 C CA . THR A 1 85 ? -5.127 14.167 1.846 1.00 95.81 85 THR A CA 1
ATOM 680 C C . THR A 1 85 ? -6.521 13.575 2.057 1.00 95.81 85 THR A C 1
ATOM 682 O O . THR A 1 85 ? -7.521 14.290 1.995 1.00 95.81 85 THR A O 1
ATOM 685 N N . LEU A 1 86 ? -6.615 12.265 2.321 1.00 94.69 86 LEU A N 1
ATOM 686 C CA . LEU A 1 86 ? -7.902 11.639 2.618 1.00 94.69 86 LEU A CA 1
ATOM 687 C C . LEU A 1 86 ? -8.491 12.195 3.921 1.00 94.69 86 LEU A C 1
ATOM 689 O O . LEU A 1 86 ? -9.669 12.532 3.954 1.00 94.69 86 LEU A O 1
ATOM 693 N N . LEU A 1 87 ? -7.676 12.315 4.971 1.00 94.12 87 LEU A N 1
ATOM 694 C CA . LEU A 1 87 ? -8.101 12.857 6.258 1.00 94.12 87 LEU A CA 1
ATOM 695 C C . LEU A 1 87 ? -8.586 14.305 6.130 1.00 94.12 87 LEU A C 1
ATOM 697 O O . LEU A 1 87 ? -9.614 14.646 6.704 1.00 94.12 87 LEU A O 1
ATOM 701 N N . GLU A 1 88 ? -7.876 15.135 5.366 1.00 94.62 88 GLU A N 1
ATOM 702 C CA . GLU A 1 88 ? -8.279 16.511 5.068 1.00 94.62 88 GLU A CA 1
ATOM 703 C C . GLU A 1 88 ? -9.619 16.560 4.334 1.00 94.62 88 GLU A C 1
ATOM 705 O O . GLU A 1 88 ? -10.479 17.342 4.714 1.00 94.62 88 GLU A O 1
ATOM 710 N N . SER A 1 89 ? -9.844 15.685 3.348 1.00 92.75 89 SER A N 1
ATOM 711 C CA . SER A 1 89 ? -11.128 15.623 2.630 1.00 92.75 89 SER A CA 1
ATOM 712 C C . SER A 1 89 ? -12.311 15.115 3.466 1.00 92.75 89 SER A C 1
ATOM 714 O O . SER A 1 89 ? -13.456 15.247 3.044 1.00 92.75 89 SER A O 1
ATOM 716 N N . MET A 1 90 ? -12.041 14.489 4.616 1.00 87.44 90 MET A N 1
ATOM 717 C CA . MET A 1 90 ? -13.057 13.968 5.538 1.00 87.44 90 MET A CA 1
ATOM 718 C C . MET A 1 90 ? -13.419 14.958 6.657 1.00 87.44 90 MET A C 1
ATOM 720 O O . MET A 1 90 ? -14.289 14.642 7.471 1.00 87.44 90 MET A O 1
ATOM 724 N N . ARG A 1 91 ? -12.730 16.102 6.732 1.00 81.75 91 ARG A N 1
ATOM 725 C CA . ARG A 1 91 ? -13.030 17.206 7.653 1.00 81.75 91 ARG A CA 1
ATOM 726 C C . ARG A 1 91 ? -14.048 18.160 7.045 1.00 81.75 91 ARG A C 1
ATOM 728 O O . ARG A 1 91 ? -14.866 18.671 7.839 1.00 81.75 91 ARG A O 1
#

InterPro domains:
  IPR026325 Protein of unknown function DUF932 [PF06067] (3-80)

Solvent-accessible surface area (backbone atoms only — not comparable to full-atom values): 5295 Å² total; per-residue (Å²): 101,57,64,60,53,48,37,73,76,48,42,87,82,60,67,45,57,55,54,66,64,36,56,51,48,95,47,83,87,56,73,55,93,49,70,65,39,45,49,52,26,35,50,51,40,56,41,60,25,66,46,75,28,33,45,94,86,66,47,82,43,59,44,66,54,62,84,50,66,71,58,48,54,52,50,53,53,51,53,48,52,49,47,51,55,51,54,59,76,72,108

Foldseek 3Di:
DLVVLQCVPPNDPDRFDDSVQQQDAPDPVLPDPDLVSSLVSNLCCAQCWQGWGADPVGDIDTGHHDPDPVVSVVSNVVSVVVSVVVVVVVD

Organism: Escherichia coli (NCBI:txid562)

Sequence (91 aa):
LAQAALTYRYGDEHRPVTTADILTPRRREDYGKDLWSAYQTIQENMLKGGISGRSARGKRIHTRAIHSIDTDIKLNRALWVMAETLLESMR